Protein AF-A0A2M7QD24-F1 (afdb_monomer)

Solvent-accessible surface area (backbone atoms only — not comparable to full-atom values): 9801 Å² total; per-residue (Å²)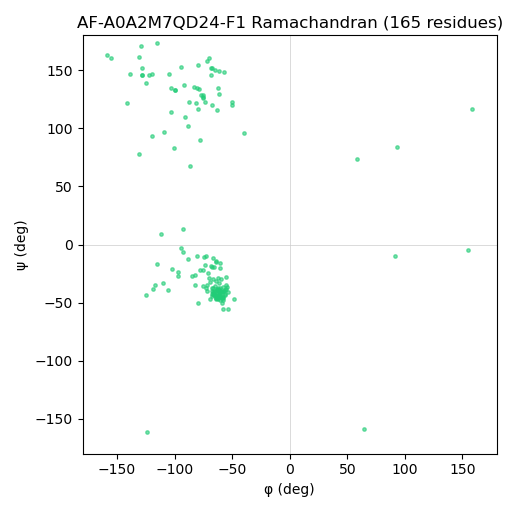: 128,70,77,67,32,66,84,25,41,52,73,73,52,60,68,48,47,70,78,48,44,86,40,33,91,64,33,16,32,27,60,72,36,33,51,21,30,64,72,50,60,27,61,48,90,65,85,50,73,45,70,90,84,65,45,80,40,99,65,49,17,26,53,49,70,69,58,40,49,35,53,42,51,60,37,45,63,78,53,63,46,50,66,52,57,53,52,48,54,60,48,50,77,78,39,53,70,70,55,50,52,52,50,29,41,72,76,38,73,85,59,59,64,66,54,44,54,50,45,49,59,58,65,86,85,47,52,86,68,93,76,61,59,35,94,93,57,76,81,78,52,71,66,56,53,48,54,50,37,40,49,53,50,50,53,52,52,50,60,66,73,53,67,78,83,83,130

Structure (mmCIF, N/CA/C/O backbone):
data_AF-A0A2M7QD24-F1
#
_entry.id   AF-A0A2M7QD24-F1
#
loop_
_atom_site.group_PDB
_atom_site.id
_atom_site.type_symbol
_atom_site.label_atom_id
_atom_site.label_alt_id
_atom_site.label_comp_id
_atom_site.label_asym_id
_atom_site.label_entity_id
_atom_site.label_seq_id
_atom_site.pdbx_PDB_ins_code
_atom_site.Cartn_x
_atom_site.Cartn_y
_atom_site.Cartn_z
_atom_site.occupancy
_atom_site.B_iso_or_equiv
_atom_site.auth_seq_id
_atom_site.auth_comp_id
_atom_site.auth_asym_id
_atom_site.auth_atom_id
_atom_site.pdbx_PDB_model_num
ATOM 1 N N . MET A 1 1 ? 13.025 -18.779 -9.210 1.00 52.19 1 MET A N 1
ATOM 2 C CA . MET A 1 1 ? 12.395 -17.461 -9.463 1.00 52.19 1 MET A CA 1
ATOM 3 C C . MET A 1 1 ? 10.889 -17.583 -9.248 1.00 52.19 1 MET A C 1
ATOM 5 O O . MET A 1 1 ? 10.355 -18.670 -9.446 1.00 52.19 1 MET A O 1
ATOM 9 N N . LYS A 1 2 ? 10.209 -16.539 -8.751 1.00 57.47 2 LYS A N 1
ATOM 10 C CA . LYS A 1 2 ? 8.747 -16.577 -8.542 1.00 57.47 2 LYS A CA 1
ATOM 11 C C . LYS A 1 2 ? 8.031 -16.352 -9.880 1.00 57.47 2 LYS A C 1
ATOM 13 O O . LYS A 1 2 ? 8.383 -15.432 -10.609 1.00 57.47 2 LYS A O 1
ATOM 18 N N . LYS A 1 3 ? 7.019 -17.173 -10.180 1.00 75.44 3 LYS A N 1
ATOM 19 C CA . LYS A 1 3 ? 6.282 -17.139 -11.454 1.00 75.44 3 LYS A CA 1
ATOM 20 C C . LYS A 1 3 ? 5.210 -16.043 -11.433 1.00 75.44 3 LYS A C 1
ATOM 22 O O . LYS A 1 3 ? 4.329 -16.073 -10.574 1.00 75.44 3 LYS A O 1
ATOM 27 N N . LEU A 1 4 ? 5.274 -15.103 -12.379 1.00 82.62 4 LEU A N 1
ATOM 28 C CA . LEU A 1 4 ? 4.290 -14.022 -12.506 1.00 82.62 4 LEU A CA 1
ATOM 29 C C . LEU A 1 4 ? 2.912 -14.539 -12.953 1.00 82.62 4 LEU A C 1
ATOM 31 O O . LEU A 1 4 ? 2.796 -15.461 -13.765 1.00 82.62 4 LEU A O 1
ATOM 35 N N . LYS A 1 5 ? 1.851 -13.898 -12.461 1.00 83.25 5 LYS A N 1
ATOM 36 C CA . LYS A 1 5 ? 0.446 -14.171 -12.787 1.00 83.25 5 LYS A CA 1
ATOM 37 C C . LYS A 1 5 ? 0.017 -13.388 -14.033 1.00 83.25 5 LYS A C 1
ATOM 39 O O . LYS A 1 5 ? -0.809 -12.489 -13.965 1.00 83.25 5 LYS A O 1
ATOM 44 N N . LEU A 1 6 ? 0.576 -13.733 -15.196 1.00 86.75 6 LEU A N 1
ATOM 45 C CA . LEU A 1 6 ? 0.356 -13.005 -16.463 1.00 86.75 6 LEU A CA 1
ATOM 46 C C . LEU A 1 6 ? -1.106 -12.963 -16.941 1.00 86.75 6 LEU A C 1
ATOM 48 O O . LEU A 1 6 ? -1.447 -12.149 -17.795 1.00 86.75 6 LEU A O 1
ATOM 52 N N . PHE A 1 7 ? -1.974 -13.821 -16.403 1.00 82.94 7 PHE A N 1
ATOM 53 C CA . PHE A 1 7 ? -3.402 -13.828 -16.720 1.00 82.94 7 PHE A CA 1
ATOM 54 C C . PHE A 1 7 ? -4.142 -12.570 -16.237 1.00 82.94 7 PHE A C 1
ATOM 56 O O . PHE A 1 7 ? -5.263 -12.344 -16.663 1.00 82.94 7 PHE A O 1
ATOM 63 N N . ILE A 1 8 ? -3.511 -11.736 -15.401 1.00 83.00 8 ILE A N 1
ATOM 64 C CA . ILE A 1 8 ? -4.046 -10.427 -14.997 1.00 83.00 8 ILE A CA 1
ATOM 65 C C . ILE A 1 8 ? -3.955 -9.357 -16.096 1.00 83.00 8 ILE A C 1
ATOM 67 O O . ILE A 1 8 ? -4.486 -8.260 -15.934 1.00 83.00 8 ILE A O 1
ATOM 71 N N . LEU A 1 9 ? -3.230 -9.637 -17.182 1.00 86.56 9 LEU A N 1
ATOM 72 C CA . LEU A 1 9 ? -3.021 -8.720 -18.297 1.00 86.56 9 LEU A CA 1
ATOM 73 C C . LEU A 1 9 ? -3.865 -9.138 -19.504 1.00 86.56 9 LEU A C 1
ATOM 75 O O . LEU A 1 9 ? -4.004 -10.324 -19.795 1.00 86.56 9 LEU A O 1
ATOM 79 N N . SER A 1 10 ? -4.333 -8.158 -20.280 1.00 85.62 10 SER A N 1
ATOM 80 C CA . SER A 1 10 ? -4.970 -8.421 -21.575 1.00 85.62 10 SER A CA 1
ATOM 81 C C . SER A 1 10 ? -3.960 -8.906 -22.621 1.00 85.62 10 SER A C 1
ATOM 83 O O . SER A 1 10 ? -2.761 -8.634 -22.520 1.00 85.62 10 SER A O 1
ATOM 85 N N . GLU A 1 11 ? -4.437 -9.552 -23.688 1.00 84.25 11 GLU A N 1
ATOM 86 C CA . GLU A 1 11 ? -3.584 -10.048 -24.783 1.00 84.25 11 GLU A CA 1
ATOM 87 C C . GLU A 1 11 ? -2.715 -8.954 -25.419 1.00 84.25 11 GLU A C 1
ATOM 89 O O . GLU A 1 11 ? -1.536 -9.166 -25.705 1.00 84.25 11 GLU A O 1
ATOM 94 N N . LYS A 1 12 ? -3.255 -7.738 -25.570 1.00 85.50 12 LYS A N 1
ATOM 95 C CA . LYS A 1 12 ? -2.491 -6.584 -26.067 1.00 85.50 12 LYS A CA 1
ATOM 96 C C . LYS A 1 12 ? -1.311 -6.246 -25.145 1.00 85.50 12 LYS A C 1
ATOM 98 O O . LYS A 1 12 ? -0.220 -5.960 -25.627 1.00 85.50 12 LYS A O 1
ATOM 103 N N . ARG A 1 13 ? -1.516 -6.297 -23.825 1.00 83.94 13 ARG A N 1
ATOM 104 C CA . ARG A 1 13 ? -0.492 -5.976 -22.814 1.00 83.94 13 ARG A CA 1
ATOM 105 C C . ARG A 1 13 ? 0.536 -7.093 -22.668 1.00 83.94 13 ARG A C 1
ATOM 107 O O . ARG A 1 13 ? 1.720 -6.802 -22.528 1.00 83.94 13 ARG A O 1
ATOM 114 N N . LYS A 1 14 ? 0.115 -8.355 -22.798 1.00 88.12 14 LYS A N 1
ATOM 115 C CA . LYS A 1 14 ? 1.033 -9.501 -22.889 1.00 88.12 14 LYS A CA 1
ATOM 116 C C . LYS A 1 14 ? 2.008 -9.355 -24.055 1.00 88.12 14 LYS A C 1
ATOM 118 O O . LYS A 1 14 ? 3.191 -9.621 -23.888 1.00 88.12 14 LYS A O 1
ATOM 123 N N . LYS A 1 15 ? 1.535 -8.863 -25.203 1.00 87.88 15 LYS A N 1
ATOM 124 C CA . LYS A 1 15 ? 2.387 -8.589 -26.373 1.00 87.88 15 LYS A CA 1
ATOM 125 C C . LYS A 1 15 ? 3.323 -7.390 -26.193 1.00 87.88 15 LYS A C 1
ATOM 127 O O . LYS A 1 15 ? 4.354 -7.350 -26.849 1.00 87.88 15 LYS A O 1
ATOM 132 N N . ALA A 1 16 ? 2.984 -6.439 -25.321 1.00 85.00 16 ALA A N 1
ATOM 133 C CA . ALA A 1 16 ? 3.822 -5.273 -25.028 1.00 85.00 16 ALA A CA 1
ATOM 134 C C . ALA A 1 16 ? 4.932 -5.566 -24.002 1.00 85.00 16 ALA A C 1
ATOM 136 O O . ALA A 1 16 ? 5.970 -4.915 -24.028 1.00 85.00 16 ALA A O 1
ATOM 137 N N . LEU A 1 17 ? 4.739 -6.556 -23.121 1.00 82.62 17 LEU A N 1
ATOM 138 C CA . LEU A 1 17 ? 5.702 -6.934 -22.076 1.00 82.62 17 LEU A CA 1
ATOM 139 C C . LEU A 1 17 ? 7.154 -7.106 -22.575 1.00 82.62 17 LEU A C 1
ATOM 141 O O . LEU A 1 17 ? 8.048 -6.541 -21.943 1.00 82.62 17 LEU A O 1
ATOM 145 N N . PRO A 1 18 ? 7.421 -7.812 -23.696 1.00 87.06 18 PRO A N 1
ATOM 146 C CA . PRO A 1 18 ? 8.780 -7.968 -24.217 1.00 87.06 18 PRO A CA 1
ATOM 147 C C . PRO A 1 18 ? 9.465 -6.644 -24.570 1.00 87.06 18 PRO A C 1
ATOM 149 O O . PRO A 1 18 ? 10.682 -6.537 -24.445 1.00 87.06 18 PRO A O 1
ATOM 152 N N . SER A 1 19 ? 8.705 -5.616 -24.963 1.00 83.81 19 SER A N 1
ATOM 153 C CA . SER A 1 19 ? 9.247 -4.296 -25.307 1.00 83.81 19 SER A CA 1
ATOM 154 C C . SER A 1 19 ? 9.868 -3.575 -24.107 1.00 83.81 19 SER A C 1
ATOM 156 O O . SER A 1 19 ? 10.688 -2.683 -24.301 1.00 83.81 19 SER A O 1
ATOM 158 N N . PHE A 1 20 ? 9.527 -3.979 -22.879 1.00 79.81 20 PHE A N 1
ATOM 159 C CA . PHE A 1 20 ? 10.086 -3.423 -21.642 1.00 79.81 20 PHE A CA 1
ATOM 160 C C . PHE A 1 20 ? 11.274 -4.226 -21.098 1.00 79.81 20 PHE A C 1
ATOM 162 O O . PHE A 1 20 ? 11.874 -3.832 -20.100 1.00 79.81 20 PHE A O 1
ATOM 169 N N . ALA A 1 21 ? 11.645 -5.343 -21.734 1.00 79.50 21 ALA A N 1
ATOM 170 C CA . ALA A 1 21 ? 12.716 -6.209 -21.242 1.00 79.50 21 ALA A CA 1
ATOM 171 C C . ALA A 1 21 ? 14.074 -5.487 -21.176 1.00 79.50 21 ALA A C 1
ATOM 173 O O . ALA A 1 21 ? 14.857 -5.738 -20.263 1.00 79.50 21 ALA A O 1
ATOM 174 N N . SER A 1 22 ? 14.334 -4.548 -22.093 1.00 77.69 22 SER A N 1
ATOM 175 C CA . SER A 1 22 ? 15.553 -3.722 -22.100 1.00 77.69 22 SER A CA 1
ATOM 176 C C . SER A 1 22 ? 15.621 -2.728 -20.937 1.00 77.69 22 SER A C 1
ATOM 178 O O . SER A 1 22 ? 16.696 -2.237 -20.607 1.00 77.69 22 SER A O 1
ATOM 180 N N . TRP A 1 23 ? 14.490 -2.435 -20.293 1.00 76.25 23 TRP A N 1
ATOM 181 C CA . TRP A 1 23 ? 14.401 -1.498 -19.175 1.00 76.25 23 TRP A CA 1
ATOM 182 C C . TRP A 1 23 ? 14.547 -2.178 -17.822 1.00 76.25 23 TRP A C 1
ATOM 184 O O . TRP A 1 23 ? 14.640 -1.481 -16.814 1.00 76.25 23 TRP A O 1
ATOM 194 N N . LYS A 1 24 ? 14.597 -3.516 -17.779 1.00 70.62 24 LYS A N 1
ATOM 195 C CA . LYS A 1 24 ? 14.606 -4.280 -16.527 1.00 70.62 24 LYS A CA 1
ATOM 196 C C . LYS A 1 24 ? 15.733 -3.846 -15.586 1.00 70.62 24 LYS A C 1
ATOM 198 O O . LYS A 1 24 ? 15.523 -3.775 -14.385 1.00 70.62 24 LYS A O 1
ATOM 203 N N . ASP A 1 25 ? 16.904 -3.501 -16.116 1.00 66.25 25 ASP A N 1
ATOM 204 C CA . ASP A 1 25 ? 18.080 -3.178 -15.297 1.00 66.25 25 ASP A CA 1
ATOM 205 C C . ASP A 1 25 ? 18.051 -1.740 -14.741 1.00 66.25 25 ASP A C 1
ATOM 207 O O . ASP A 1 25 ? 18.842 -1.395 -13.867 1.00 66.25 25 ASP A O 1
ATOM 211 N N . VAL A 1 26 ? 17.108 -0.911 -15.205 1.00 65.75 26 VAL A N 1
ATOM 212 C CA . VAL A 1 26 ? 16.976 0.509 -14.831 1.00 65.75 26 VAL A CA 1
ATOM 213 C C . VAL A 1 26 ? 15.653 0.785 -14.110 1.00 65.75 26 VAL A C 1
ATOM 215 O O . VAL A 1 26 ? 15.599 1.600 -13.186 1.00 65.75 26 VAL A O 1
ATOM 218 N N . PHE A 1 27 ? 14.591 0.082 -14.495 1.00 73.19 27 PHE A N 1
ATOM 219 C CA . PHE A 1 27 ? 13.228 0.302 -14.036 1.00 73.19 27 PHE A CA 1
ATOM 220 C C . PHE A 1 27 ? 12.583 -0.982 -13.516 1.00 73.19 27 PHE A C 1
ATOM 222 O O . PHE A 1 27 ? 12.869 -2.094 -13.957 1.00 73.19 27 PHE A O 1
ATOM 229 N N . TYR A 1 28 ? 11.653 -0.804 -12.588 1.00 75.50 28 TYR A N 1
ATOM 230 C CA . TYR A 1 28 ? 10.783 -1.834 -12.068 1.00 75.50 28 TYR A CA 1
ATOM 231 C C . TYR A 1 28 ? 9.331 -1.413 -12.132 1.00 75.50 28 TYR A C 1
ATOM 233 O O . TYR A 1 28 ? 8.994 -0.248 -11.935 1.00 75.50 28 TYR A O 1
ATOM 241 N N . LEU A 1 29 ? 8.462 -2.382 -12.377 1.00 79.69 29 LEU A N 1
ATOM 242 C CA . LEU A 1 29 ? 7.034 -2.168 -12.348 1.00 79.69 29 LEU A CA 1
ATOM 243 C C . LEU A 1 29 ? 6.557 -2.100 -10.896 1.00 79.69 29 LEU A C 1
ATOM 245 O O . LEU A 1 29 ? 6.856 -2.982 -10.086 1.00 79.69 29 LEU A O 1
ATOM 249 N N . ALA A 1 30 ? 5.820 -1.054 -10.559 1.00 77.81 30 ALA A N 1
ATOM 250 C CA . ALA A 1 30 ? 5.273 -0.843 -9.230 1.00 77.81 30 ALA A CA 1
ATOM 251 C C . ALA A 1 30 ? 3.752 -0.668 -9.291 1.00 77.81 30 ALA A C 1
ATOM 253 O O . ALA A 1 30 ? 3.086 -1.079 -10.246 1.00 77.81 30 ALA A O 1
ATOM 254 N N . GLY A 1 31 ? 3.200 -0.102 -8.219 1.00 80.19 31 GLY A N 1
ATOM 255 C CA . GLY A 1 31 ? 1.781 0.189 -8.122 1.00 80.19 31 GLY A CA 1
ATOM 256 C C . GLY A 1 31 ? 0.912 -1.067 -8.137 1.00 80.19 31 GLY A C 1
ATOM 257 O O . GLY A 1 31 ? 1.350 -2.182 -7.832 1.00 80.19 31 GLY A O 1
ATOM 258 N N . GLY A 1 32 ? -0.357 -0.867 -8.489 1.00 77.19 32 GLY A N 1
ATOM 259 C CA . GLY A 1 32 ? -1.358 -1.929 -8.463 1.00 77.19 32 GLY A CA 1
ATOM 260 C C . GLY A 1 32 ? -1.069 -3.063 -9.454 1.00 77.19 32 GLY A C 1
ATOM 261 O O . GLY A 1 32 ? -1.355 -4.222 -9.163 1.00 77.19 32 GLY A O 1
ATOM 262 N N . THR A 1 33 ? -0.438 -2.759 -10.593 1.00 84.81 33 THR A N 1
ATOM 263 C CA . THR A 1 33 ? -0.060 -3.769 -11.595 1.00 84.81 33 THR A CA 1
ATOM 264 C C . THR A 1 33 ? 1.101 -4.638 -11.126 1.00 84.81 33 THR A C 1
ATOM 266 O O . THR A 1 33 ? 1.051 -5.855 -11.310 1.00 84.81 33 THR A O 1
ATOM 269 N N . GLY A 1 34 ? 2.110 -4.056 -10.467 1.00 83.19 34 GLY A N 1
ATOM 270 C CA . GLY A 1 34 ? 3.198 -4.823 -9.855 1.00 83.19 34 GLY A CA 1
ATOM 271 C C . GLY A 1 34 ? 2.680 -5.834 -8.826 1.00 83.19 34 GLY A C 1
ATOM 272 O O . GLY A 1 34 ? 3.032 -7.013 -8.888 1.00 83.19 34 GLY A O 1
ATOM 273 N N . LEU A 1 35 ? 1.772 -5.405 -7.939 1.00 80.06 35 LEU A N 1
ATOM 274 C CA . LEU A 1 35 ? 1.136 -6.289 -6.956 1.00 80.06 35 LEU A CA 1
ATOM 275 C C . LEU A 1 35 ? 0.272 -7.369 -7.630 1.00 80.06 35 LEU A C 1
ATOM 277 O O . LEU A 1 35 ? 0.397 -8.553 -7.311 1.00 80.06 35 LEU A O 1
ATOM 281 N N . ALA A 1 36 ? -0.571 -6.991 -8.596 1.00 82.06 36 ALA A N 1
ATOM 282 C CA . ALA A 1 36 ? -1.442 -7.923 -9.312 1.00 82.06 36 ALA A CA 1
ATOM 283 C C . ALA A 1 36 ? -0.655 -9.010 -10.064 1.00 82.06 36 ALA A C 1
ATOM 285 O O . ALA A 1 36 ? -1.054 -10.173 -10.027 1.00 82.06 36 ALA A O 1
ATOM 286 N N . LEU A 1 37 ? 0.496 -8.680 -10.657 1.00 83.81 37 LEU A N 1
ATOM 287 C CA . LEU A 1 37 ? 1.384 -9.664 -11.287 1.00 83.81 37 LEU A CA 1
ATOM 288 C C . LEU A 1 37 ? 2.018 -10.643 -10.294 1.00 83.81 37 LEU A C 1
ATOM 290 O O . LEU A 1 37 ? 2.310 -11.777 -10.677 1.00 83.81 37 LEU A O 1
ATOM 294 N N . GLN A 1 38 ? 2.245 -10.236 -9.043 1.00 79.00 38 GLN A N 1
ATOM 295 C CA . GLN A 1 38 ? 2.843 -11.108 -8.030 1.00 79.00 38 GLN A CA 1
ATOM 296 C C . GLN A 1 38 ? 1.829 -12.081 -7.425 1.00 79.00 38 GLN A C 1
ATOM 298 O O . GLN A 1 38 ? 2.100 -13.281 -7.362 1.00 79.00 38 GLN A O 1
ATOM 303 N N . ILE A 1 39 ? 0.673 -11.582 -6.977 1.00 77.81 39 ILE A N 1
ATOM 304 C CA . ILE A 1 39 ? -0.287 -12.398 -6.213 1.00 77.81 39 ILE A CA 1
ATOM 305 C C . ILE A 1 39 ? -1.471 -12.876 -7.047 1.00 77.81 39 ILE A C 1
ATOM 307 O O . ILE A 1 39 ? -2.079 -13.880 -6.698 1.00 77.81 39 ILE A O 1
ATOM 311 N N . GLY A 1 40 ? -1.766 -12.208 -8.166 1.00 80.12 40 GLY A N 1
ATOM 312 C CA . GLY A 1 40 ? -2.936 -12.508 -8.977 1.00 80.12 40 GLY A CA 1
ATOM 313 C C . GLY A 1 40 ? -4.207 -12.366 -8.151 1.00 80.12 40 GLY A C 1
ATOM 314 O O . GLY A 1 40 ? -4.806 -13.364 -7.800 1.00 80.12 40 GLY A O 1
ATOM 315 N N . HIS A 1 41 ? -4.622 -11.141 -7.847 1.00 76.50 41 HIS A N 1
ATOM 316 C CA . HIS A 1 41 ? -5.886 -10.877 -7.143 1.00 76.50 41 HIS A CA 1
ATOM 317 C C . HIS A 1 41 ? -6.893 -10.096 -8.009 1.00 76.50 41 HIS A C 1
ATOM 319 O O . HIS A 1 41 ? -8.093 -10.099 -7.744 1.00 76.50 41 HIS A O 1
ATOM 325 N N . ARG A 1 42 ? -6.431 -9.467 -9.102 1.00 76.31 42 ARG A N 1
ATOM 326 C CA . ARG A 1 42 ? -7.266 -8.711 -10.050 1.00 76.31 42 ARG A CA 1
ATOM 327 C C . ARG A 1 42 ? -6.605 -8.556 -11.412 1.00 76.31 42 ARG A C 1
ATOM 329 O O . ARG A 1 42 ? -5.389 -8.717 -11.506 1.00 76.31 42 ARG A O 1
ATOM 336 N N . GLU A 1 43 ? -7.380 -8.201 -12.433 1.00 75.25 43 GLU A N 1
ATOM 337 C CA . GLU A 1 43 ? -6.821 -7.672 -13.682 1.00 75.25 43 GLU A CA 1
ATOM 338 C C . GLU A 1 43 ? -6.202 -6.287 -13.458 1.00 75.25 43 GLU A C 1
ATOM 340 O O . GLU A 1 43 ? -6.623 -5.532 -12.574 1.00 75.25 43 GLU A O 1
ATOM 345 N N . SER A 1 44 ? -5.193 -5.936 -14.257 1.00 78.25 44 SER A N 1
ATOM 346 C CA . SER A 1 44 ? -4.604 -4.599 -14.225 1.00 78.25 44 SER A CA 1
ATOM 347 C C . SER A 1 44 ? -4.289 -4.064 -15.617 1.00 78.25 44 SER A C 1
ATOM 349 O O . SER A 1 44 ? -3.983 -4.803 -16.559 1.00 78.25 44 SER A O 1
ATOM 351 N N . VAL A 1 45 ? -4.420 -2.746 -15.745 1.00 75.00 45 VAL A N 1
ATOM 352 C CA . VAL A 1 45 ? -4.445 -2.045 -17.031 1.00 75.00 45 VAL A CA 1
ATOM 353 C C . VAL A 1 45 ? -3.190 -1.209 -17.261 1.00 75.00 45 VAL A C 1
ATOM 355 O O . VAL A 1 45 ? -2.729 -1.132 -18.402 1.00 75.00 45 VAL A O 1
ATOM 358 N N . ASP A 1 46 ? -2.627 -0.657 -16.190 1.00 76.31 46 ASP A N 1
ATOM 359 C CA . ASP A 1 46 ? -1.558 0.339 -16.244 1.00 76.31 46 ASP A CA 1
ATOM 360 C C . ASP A 1 46 ? -0.176 -0.305 -16.126 1.00 76.31 46 ASP A C 1
ATOM 362 O O . ASP A 1 46 ? -0.034 -1.361 -15.510 1.00 76.31 46 ASP A O 1
ATOM 366 N N . P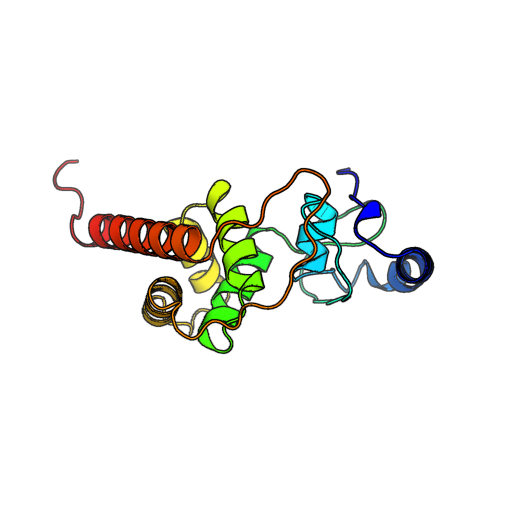HE A 1 47 ? 0.860 0.322 -16.680 1.00 77.12 47 PHE A N 1
ATOM 367 C CA . PHE A 1 47 ? 2.242 -0.072 -16.417 1.00 77.12 47 PHE A CA 1
ATOM 368 C C . PHE A 1 47 ? 3.009 1.093 -15.785 1.00 77.12 47 PHE A C 1
ATOM 370 O O . PHE A 1 47 ? 3.552 1.935 -16.496 1.00 77.12 47 PHE A O 1
ATOM 377 N N . ASP A 1 48 ? 3.060 1.130 -14.452 1.00 75.69 48 ASP A N 1
ATOM 378 C CA . ASP A 1 48 ? 3.789 2.167 -13.721 1.00 75.69 48 ASP A CA 1
ATOM 379 C C . ASP A 1 48 ? 5.230 1.727 -13.442 1.00 75.69 48 ASP A C 1
ATOM 381 O O . ASP A 1 48 ? 5.470 0.834 -12.623 1.00 75.69 48 ASP A O 1
ATOM 385 N N . PHE A 1 49 ? 6.198 2.350 -14.112 1.00 70.25 49 PHE A N 1
ATOM 386 C CA . PHE A 1 49 ? 7.621 2.045 -13.960 1.00 70.25 49 PHE A CA 1
ATOM 387 C C . PHE A 1 49 ? 8.322 3.057 -13.044 1.00 70.25 49 PHE A C 1
ATOM 389 O O . PHE A 1 49 ? 8.187 4.265 -13.212 1.00 70.25 49 PHE A O 1
ATOM 396 N N . PHE A 1 50 ? 9.115 2.560 -12.097 1.00 70.44 50 PHE A N 1
ATOM 397 C CA . PHE A 1 50 ? 9.908 3.341 -11.143 1.00 70.44 50 PHE A CA 1
ATOM 398 C C . PHE A 1 50 ? 11.350 2.830 -11.123 1.00 70.44 50 PHE A C 1
ATOM 400 O O . PHE A 1 50 ? 11.614 1.709 -11.536 1.00 70.44 50 PHE A O 1
ATOM 407 N N . SER A 1 51 ? 12.308 3.614 -10.633 1.00 62.47 51 SER A N 1
ATOM 408 C CA . SER A 1 51 ? 13.709 3.189 -10.500 1.00 62.47 51 SER A CA 1
ATOM 409 C C . SER A 1 51 ? 14.171 3.293 -9.045 1.00 62.47 51 SER A C 1
ATOM 411 O O . SER A 1 51 ? 13.699 4.172 -8.326 1.00 62.47 51 SER A O 1
ATOM 413 N N . ARG A 1 52 ? 15.051 2.365 -8.613 1.00 55.41 52 ARG A N 1
ATOM 414 C CA . ARG A 1 52 ? 16.095 2.503 -7.560 1.00 55.41 52 ARG A CA 1
ATOM 415 C C . ARG A 1 52 ? 16.575 1.237 -6.835 1.00 55.41 52 ARG A C 1
ATOM 417 O O . ARG A 1 52 ? 17.519 1.400 -6.080 1.00 55.41 52 ARG A O 1
ATOM 424 N N . GLN A 1 53 ? 16.019 0.042 -7.069 1.00 62.03 53 GLN A N 1
ATOM 425 C CA . GLN A 1 53 ? 16.601 -1.305 -6.807 1.00 62.03 53 GLN A CA 1
ATOM 426 C C . GLN A 1 53 ? 15.443 -2.326 -6.702 1.00 62.03 53 GLN A C 1
ATOM 428 O O . GLN A 1 53 ? 14.603 -2.172 -5.816 1.00 62.03 53 GLN A O 1
ATOM 433 N N . PRO A 1 54 ? 15.339 -3.323 -7.599 1.00 59.19 54 PRO A N 1
ATOM 434 C CA . PRO A 1 54 ? 14.130 -4.146 -7.707 1.00 59.19 54 PRO A CA 1
ATOM 435 C C . PRO A 1 54 ? 14.255 -5.637 -7.357 1.00 59.19 54 PRO A C 1
ATOM 437 O O . PRO A 1 54 ? 15.346 -6.167 -7.175 1.00 59.19 54 PRO A O 1
ATOM 440 N N . PHE A 1 55 ? 13.111 -6.336 -7.334 1.00 58.12 55 PHE A N 1
ATOM 441 C CA . PHE A 1 55 ? 13.023 -7.798 -7.286 1.00 58.12 55 PHE A CA 1
ATOM 442 C C . PHE A 1 55 ? 13.056 -8.401 -8.699 1.00 58.12 55 PHE A C 1
ATOM 444 O O . PHE A 1 55 ? 12.193 -8.084 -9.521 1.00 58.12 55 PHE A O 1
ATOM 451 N N . ALA A 1 56 ? 14.013 -9.295 -8.968 1.00 58.56 56 ALA A N 1
ATOM 452 C CA . ALA A 1 56 ? 14.175 -9.935 -10.272 1.00 58.56 56 ALA A CA 1
ATOM 453 C C . ALA A 1 56 ? 13.130 -11.028 -10.550 1.00 58.56 56 ALA A C 1
ATOM 455 O O . ALA A 1 56 ? 12.951 -11.958 -9.758 1.00 58.56 56 ALA A O 1
ATOM 456 N N . THR A 1 57 ? 12.462 -10.942 -11.703 1.00 62.38 57 THR A N 1
ATOM 457 C CA . THR A 1 57 ? 11.557 -11.984 -12.224 1.00 62.38 57 THR A CA 1
ATOM 458 C C . THR A 1 57 ? 11.914 -12.331 -13.670 1.00 62.38 57 THR A C 1
ATOM 460 O O . THR A 1 57 ? 12.714 -11.634 -14.288 1.00 62.38 57 THR A O 1
ATOM 463 N N . ASP A 1 58 ? 11.315 -13.392 -14.216 1.00 58.69 58 ASP A N 1
ATOM 464 C CA . ASP A 1 58 ? 11.621 -13.900 -15.565 1.00 58.69 58 ASP A CA 1
ATOM 465 C C . ASP A 1 58 ? 11.282 -12.906 -16.699 1.00 58.69 58 ASP A C 1
ATOM 467 O O . ASP A 1 58 ? 11.720 -13.097 -17.829 1.00 58.69 58 ASP A O 1
ATOM 471 N N . TYR A 1 59 ? 10.499 -11.854 -16.417 1.00 59.88 59 TYR A N 1
ATOM 472 C CA . TYR A 1 59 ? 9.994 -10.919 -17.434 1.00 59.88 59 TYR A CA 1
ATOM 473 C C . TYR A 1 59 ? 10.344 -9.460 -17.148 1.00 59.88 59 TYR A C 1
ATOM 475 O O . TYR A 1 59 ? 10.717 -8.724 -18.057 1.00 59.88 59 TYR A O 1
ATOM 483 N N . LEU A 1 60 ? 10.196 -9.023 -15.896 1.00 61.44 60 LEU A N 1
ATOM 484 C CA . LEU A 1 60 ? 10.501 -7.656 -15.486 1.00 61.44 60 LEU A CA 1
ATOM 485 C C . LEU A 1 60 ? 10.832 -7.583 -14.002 1.00 61.44 60 LEU A C 1
ATOM 487 O O . LEU A 1 60 ? 10.469 -8.444 -13.202 1.00 61.44 60 LEU A O 1
ATOM 491 N N . ASN A 1 61 ? 11.487 -6.506 -13.629 1.00 65.12 61 ASN A N 1
ATOM 492 C CA . ASN A 1 61 ? 11.803 -6.208 -12.251 1.00 65.12 61 ASN A CA 1
ATOM 493 C C . ASN A 1 61 ? 10.570 -5.598 -11.557 1.00 65.12 61 ASN A C 1
ATOM 495 O O . ASN A 1 61 ? 9.901 -4.759 -12.150 1.00 65.12 61 ASN A O 1
ATOM 499 N N . VAL A 1 62 ? 10.220 -6.029 -10.340 1.00 67.00 62 VAL A N 1
ATOM 500 C CA . VAL A 1 62 ? 9.028 -5.537 -9.604 1.00 67.00 62 VAL A CA 1
ATOM 501 C C . VAL A 1 62 ? 9.445 -4.887 -8.287 1.00 67.00 62 VAL A C 1
ATOM 503 O O . VAL A 1 62 ? 10.407 -5.323 -7.652 1.00 67.00 62 VAL A O 1
ATOM 506 N N . ALA A 1 63 ? 8.710 -3.861 -7.861 1.00 76.56 63 ALA A N 1
ATOM 507 C CA . ALA A 1 63 ? 8.873 -3.258 -6.541 1.00 76.56 63 ALA A CA 1
ATOM 508 C C . ALA A 1 63 ? 8.687 -4.285 -5.408 1.00 76.56 63 ALA A C 1
ATOM 510 O O . ALA A 1 63 ? 7.884 -5.220 -5.515 1.00 76.56 63 ALA A O 1
ATOM 511 N N . SER A 1 64 ? 9.394 -4.085 -4.294 1.00 80.69 64 SER A N 1
ATOM 512 C CA . SER A 1 64 ? 9.146 -4.862 -3.078 1.00 80.69 64 SER A CA 1
ATOM 513 C C . SER A 1 64 ? 7.769 -4.517 -2.489 1.00 80.69 64 SER A C 1
ATOM 515 O O . SER A 1 64 ? 7.282 -3.398 -2.656 1.00 80.69 64 SER A O 1
ATOM 517 N N . ILE A 1 65 ? 7.130 -5.452 -1.773 1.00 82.94 65 ILE A N 1
ATOM 518 C CA . ILE A 1 65 ? 5.851 -5.167 -1.096 1.00 82.94 65 ILE A CA 1
ATOM 519 C C . ILE A 1 65 ? 5.977 -3.969 -0.132 1.00 82.94 65 ILE A C 1
ATOM 521 O O . ILE A 1 65 ? 5.108 -3.101 -0.192 1.00 82.94 65 ILE A O 1
ATOM 525 N N . PRO A 1 66 ? 7.048 -3.836 0.683 1.00 85.75 66 PRO A N 1
ATOM 526 C CA . PRO A 1 66 ? 7.275 -2.631 1.484 1.00 85.75 66 PRO A CA 1
ATOM 527 C C . PRO A 1 66 ? 7.317 -1.340 0.659 1.00 85.75 66 PRO A C 1
ATOM 529 O O . PRO A 1 66 ? 6.716 -0.341 1.047 1.00 85.75 66 PRO A O 1
ATOM 532 N N . ASP A 1 67 ? 7.976 -1.352 -0.502 1.00 83.38 67 ASP A N 1
ATOM 533 C CA . ASP A 1 67 ? 8.047 -0.173 -1.366 1.00 83.38 67 ASP A CA 1
ATOM 534 C C . ASP A 1 67 ? 6.687 0.220 -1.932 1.00 83.38 67 ASP A C 1
ATOM 536 O O . ASP A 1 67 ? 6.372 1.413 -1.948 1.00 83.38 67 ASP A O 1
ATOM 540 N N . ILE A 1 68 ? 5.896 -0.767 -2.369 1.00 87.62 68 ILE A N 1
ATOM 541 C CA . ILE A 1 68 ? 4.523 -0.563 -2.847 1.00 87.62 68 ILE A CA 1
ATOM 542 C C . ILE A 1 68 ? 3.652 -0.037 -1.705 1.00 87.62 68 ILE A C 1
ATOM 544 O O . ILE A 1 68 ? 2.897 0.910 -1.910 1.00 87.62 68 ILE A O 1
ATOM 548 N N . ALA A 1 69 ? 3.788 -0.593 -0.499 1.00 89.12 69 ALA A N 1
ATOM 549 C CA . ALA A 1 69 ? 3.048 -0.144 0.673 1.00 89.12 69 ALA A CA 1
ATOM 550 C C . ALA A 1 69 ? 3.313 1.336 0.966 1.00 89.12 69 ALA A C 1
ATOM 552 O O . ALA A 1 69 ? 2.368 2.110 1.095 1.00 89.12 69 ALA A O 1
ATOM 553 N N . CYS A 1 70 ? 4.579 1.763 0.969 1.00 89.94 70 CYS A N 1
ATOM 554 C CA . CYS A 1 70 ? 4.932 3.170 1.152 1.00 89.94 70 CYS A CA 1
ATOM 555 C C . CYS A 1 70 ? 4.297 4.077 0.086 1.00 89.94 70 CYS A C 1
ATOM 557 O O . CYS A 1 70 ? 3.833 5.164 0.417 1.00 89.94 70 CYS A O 1
ATOM 559 N N . MET A 1 71 ? 4.247 3.637 -1.176 1.00 89.25 71 MET A N 1
ATOM 560 C CA . MET A 1 71 ? 3.598 4.394 -2.256 1.00 89.25 71 MET A CA 1
ATOM 561 C C . MET A 1 71 ? 2.080 4.489 -2.072 1.00 89.25 71 MET A C 1
ATOM 563 O O . MET A 1 71 ? 1.475 5.517 -2.372 1.00 89.25 71 MET A O 1
ATOM 567 N N . LYS A 1 72 ? 1.442 3.424 -1.578 1.00 89.62 72 LYS A N 1
ATOM 568 C CA . LYS A 1 72 ? 0.010 3.448 -1.262 1.00 89.62 72 LYS A CA 1
ATOM 569 C C . LYS A 1 72 ? -0.285 4.380 -0.095 1.00 89.62 72 LYS A C 1
ATOM 571 O O . LYS A 1 72 ? -1.187 5.202 -0.213 1.00 89.62 72 LYS A O 1
ATOM 576 N N . LEU A 1 73 ? 0.520 4.323 0.967 1.00 91.06 73 LEU A N 1
ATOM 577 C CA . LEU A 1 73 ? 0.401 5.231 2.109 1.00 91.06 73 LEU A CA 1
ATOM 578 C C . LEU A 1 73 ? 0.575 6.699 1.702 1.00 91.06 73 LEU A C 1
ATOM 580 O O . LEU A 1 73 ? -0.192 7.537 2.159 1.00 91.06 73 LEU A O 1
ATOM 584 N N . SER A 1 74 ? 1.518 7.023 0.810 1.00 88.06 74 SER A N 1
ATOM 585 C CA . SER A 1 74 ? 1.658 8.402 0.321 1.00 88.06 74 SER A CA 1
ATOM 586 C C . SER A 1 74 ? 0.496 8.836 -0.578 1.00 88.06 74 SER A C 1
ATOM 588 O O . SER A 1 74 ? 0.118 10.006 -0.562 1.00 88.06 74 SER A O 1
ATOM 590 N N . THR A 1 75 ? -0.094 7.908 -1.339 1.00 86.38 75 THR A N 1
ATOM 591 C CA . THR A 1 75 ? -1.225 8.198 -2.235 1.00 86.38 75 THR A CA 1
ATOM 592 C C . THR A 1 75 ? -2.491 8.523 -1.448 1.00 86.38 75 THR A C 1
ATOM 594 O O . THR A 1 75 ? -3.093 9.560 -1.711 1.00 86.38 75 THR A O 1
ATOM 597 N N . ILE A 1 76 ? -2.850 7.727 -0.430 1.00 87.06 76 ILE A N 1
ATOM 598 C CA . ILE A 1 76 ? -4.067 7.953 0.382 1.00 87.06 76 ILE A CA 1
ATOM 599 C C . ILE A 1 76 ? -4.037 9.261 1.191 1.00 87.06 76 ILE A C 1
ATOM 601 O O . ILE A 1 76 ? -5.065 9.713 1.688 1.00 87.06 76 ILE A O 1
ATOM 605 N N . MET A 1 77 ? -2.867 9.886 1.341 1.00 84.12 77 MET A N 1
ATOM 606 C CA . MET A 1 77 ? -2.750 11.213 1.953 1.00 84.12 77 MET A CA 1
ATOM 607 C C . MET A 1 77 ? -3.208 12.339 1.019 1.00 84.12 77 MET A C 1
ATOM 609 O O . MET A 1 77 ? -3.501 13.433 1.489 1.00 84.12 77 MET A O 1
ATOM 613 N N . GLN A 1 78 ? -3.217 12.102 -0.296 1.00 76.50 78 GLN A N 1
ATOM 614 C CA . GLN A 1 78 ? -3.468 13.128 -1.315 1.00 76.50 78 GLN A CA 1
ATOM 615 C C . GLN A 1 78 ? -4.703 12.826 -2.166 1.00 76.50 78 GLN A C 1
ATOM 617 O O . GLN A 1 78 ? -5.439 13.736 -2.539 1.00 76.50 78 GLN A O 1
ATOM 622 N N . ARG A 1 79 ? -4.915 11.552 -2.504 1.00 71.00 79 ARG A N 1
ATOM 623 C CA . ARG A 1 79 ? -5.988 11.071 -3.372 1.00 71.00 79 ARG A CA 1
ATOM 624 C C . ARG A 1 79 ? -6.527 9.753 -2.823 1.00 71.00 79 ARG A C 1
ATOM 626 O O . ARG A 1 79 ? -5.792 8.775 -2.719 1.00 71.00 79 ARG A O 1
ATOM 633 N N . CYS A 1 80 ? -7.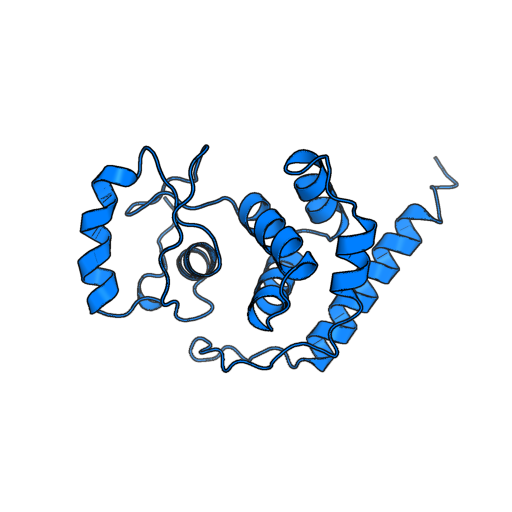822 9.717 -2.531 1.00 72.38 80 CYS A N 1
ATOM 634 C CA . CYS A 1 80 ? -8.479 8.538 -1.980 1.00 72.38 80 CYS A CA 1
ATOM 635 C C . CYS A 1 80 ? -9.282 7.820 -3.068 1.00 72.38 80 CYS A C 1
ATOM 637 O O . CYS A 1 80 ? -10.271 8.349 -3.568 1.00 72.38 80 CYS A O 1
ATOM 639 N N . ALA A 1 81 ? -8.868 6.606 -3.427 1.00 82.06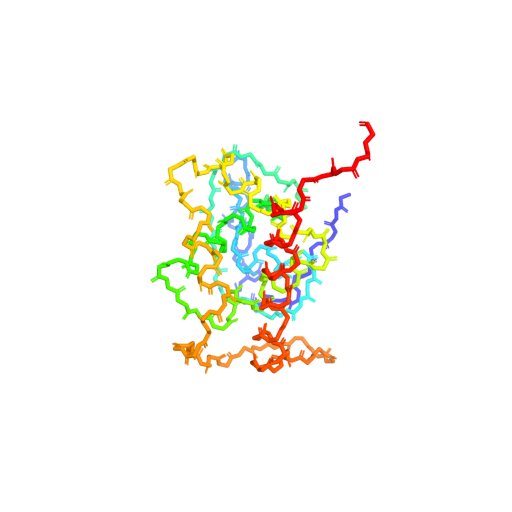 81 ALA A N 1
ATOM 640 C CA . ALA A 1 81 ? -9.644 5.707 -4.275 1.00 82.06 81 ALA A CA 1
ATOM 641 C C . ALA A 1 81 ? -9.769 4.343 -3.599 1.00 82.06 81 ALA A C 1
ATOM 643 O O . ALA A 1 81 ? -8.833 3.876 -2.945 1.00 82.06 81 ALA A O 1
ATOM 644 N N . LEU A 1 82 ? -10.905 3.667 -3.791 1.00 82.62 82 LEU A N 1
ATOM 645 C CA . LEU A 1 82 ? -11.192 2.400 -3.112 1.00 82.62 82 LEU A CA 1
ATOM 646 C C . LEU A 1 82 ? -10.103 1.340 -3.338 1.00 82.62 82 LEU A C 1
ATOM 648 O O . LEU A 1 82 ? -9.761 0.585 -2.429 1.00 82.62 82 LEU A O 1
ATOM 652 N N . LYS A 1 83 ? -9.504 1.326 -4.532 1.00 81.94 83 LYS A N 1
ATOM 653 C CA . LYS A 1 83 ? -8.420 0.406 -4.900 1.00 81.94 83 LYS A CA 1
ATOM 654 C C . LYS A 1 83 ? -7.197 0.502 -3.991 1.00 81.94 83 LYS A C 1
ATOM 656 O O . LYS A 1 83 ? -6.586 -0.518 -3.701 1.00 81.94 83 LYS A O 1
ATOM 661 N N . ASP A 1 84 ? -6.850 1.700 -3.527 1.00 85.69 84 ASP A N 1
ATOM 662 C CA . ASP A 1 84 ? -5.658 1.903 -2.704 1.00 85.69 84 ASP A CA 1
ATOM 663 C C . ASP A 1 84 ? -5.855 1.329 -1.298 1.00 85.69 84 ASP A C 1
ATOM 665 O O . ASP A 1 84 ? -4.937 0.730 -0.740 1.00 85.69 84 ASP A O 1
ATOM 669 N N . TYR A 1 85 ? -7.080 1.408 -0.776 1.00 88.62 85 TYR A N 1
ATOM 670 C CA . TYR A 1 85 ? -7.466 0.793 0.493 1.00 88.62 85 TYR A CA 1
ATOM 671 C C . TYR A 1 85 ? -7.590 -0.728 0.388 1.00 88.62 85 TYR A C 1
ATOM 673 O O . TYR A 1 85 ? -7.184 -1.435 1.304 1.00 88.62 85 TYR A O 1
ATOM 681 N N . VAL A 1 86 ? -8.089 -1.256 -0.733 1.00 87.81 86 VAL A N 1
ATOM 682 C CA . VAL A 1 86 ? -8.088 -2.708 -0.982 1.00 87.81 86 VAL A CA 1
ATOM 683 C C . VAL A 1 86 ? -6.653 -3.243 -1.045 1.00 87.81 86 VAL A C 1
ATOM 685 O O . VAL A 1 86 ? -6.345 -4.241 -0.397 1.00 87.81 86 VAL A O 1
ATOM 688 N N . ASP A 1 87 ? -5.758 -2.562 -1.767 1.00 87.38 87 ASP A N 1
ATOM 689 C CA . ASP A 1 87 ? -4.350 -2.962 -1.864 1.00 87.38 87 ASP A CA 1
ATOM 690 C C . ASP A 1 87 ? -3.666 -2.915 -0.481 1.00 87.38 87 ASP A C 1
ATOM 692 O O . ASP A 1 87 ? -2.966 -3.857 -0.105 1.00 87.38 87 ASP A O 1
ATOM 696 N N . LEU A 1 88 ? -3.896 -1.858 0.311 1.00 90.69 88 LEU A N 1
ATOM 697 C CA . LEU A 1 88 ? -3.378 -1.759 1.683 1.00 90.69 88 LEU A CA 1
ATOM 698 C C . LEU A 1 88 ? -3.937 -2.849 2.598 1.00 90.69 88 LEU A C 1
ATOM 700 O O . LEU A 1 88 ? -3.183 -3.408 3.388 1.00 90.69 88 LEU A O 1
ATOM 704 N N . TYR A 1 89 ? -5.218 -3.191 2.467 1.00 91.19 89 TYR A N 1
ATOM 705 C CA . TYR A 1 89 ? -5.838 -4.277 3.222 1.00 91.19 89 TYR A CA 1
ATOM 706 C C . TYR A 1 89 ? -5.147 -5.620 2.952 1.00 91.19 89 TYR A C 1
ATOM 708 O O . TYR A 1 89 ? -4.818 -6.344 3.890 1.00 91.19 89 TYR A O 1
ATOM 716 N N . GLU A 1 90 ? -4.850 -5.938 1.689 1.00 87.88 90 GLU A N 1
ATOM 717 C CA . GLU A 1 90 ? -4.114 -7.160 1.335 1.00 87.88 90 GLU A CA 1
ATOM 718 C C . GLU A 1 90 ? -2.662 -7.131 1.833 1.00 87.88 90 GLU A C 1
ATOM 720 O O . GLU A 1 90 ? -2.165 -8.127 2.363 1.00 87.88 90 GLU A O 1
ATOM 725 N N . ILE A 1 91 ? -1.986 -5.983 1.730 1.00 89.44 91 ILE A N 1
ATOM 726 C CA . ILE A 1 91 ? -0.625 -5.804 2.257 1.00 89.44 91 ILE A CA 1
ATOM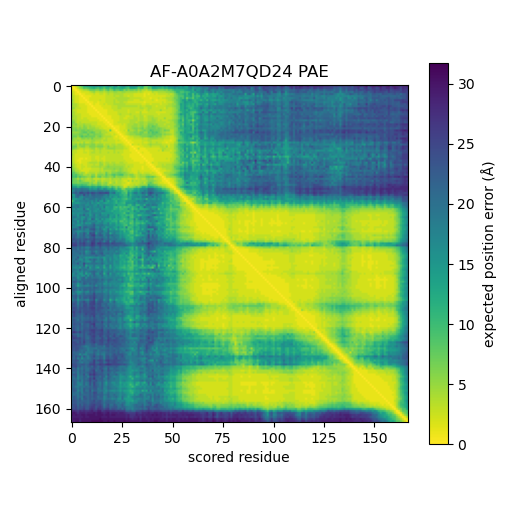 727 C C . ILE A 1 91 ? -0.603 -5.986 3.781 1.00 89.44 91 ILE A C 1
ATOM 729 O O . ILE A 1 91 ? 0.326 -6.600 4.311 1.00 89.44 91 ILE A O 1
ATOM 733 N N . MET A 1 92 ? -1.627 -5.502 4.487 1.00 91.88 92 MET A N 1
ATOM 734 C CA . MET A 1 92 ? -1.708 -5.573 5.946 1.00 91.88 92 MET A CA 1
ATOM 735 C C . MET A 1 92 ? -1.997 -6.978 6.493 1.00 91.88 92 MET A C 1
ATOM 737 O O . MET A 1 92 ? -1.828 -7.222 7.686 1.00 91.88 92 MET A O 1
ATOM 741 N N . LYS A 1 93 ? -2.343 -7.941 5.630 1.00 88.19 93 LYS A N 1
ATOM 742 C CA . LYS A 1 93 ? -2.334 -9.372 5.988 1.00 88.19 93 LYS A CA 1
ATOM 743 C C . LYS A 1 93 ? -0.915 -9.944 6.095 1.00 88.19 93 LYS A C 1
ATOM 745 O O . LYS A 1 93 ? -0.736 -11.018 6.661 1.00 88.19 93 LYS A O 1
ATOM 750 N N . ILE A 1 94 ? 0.077 -9.253 5.527 1.00 88.25 94 ILE A N 1
ATOM 751 C CA . ILE A 1 94 ? 1.489 -9.664 5.485 1.00 88.25 94 ILE A CA 1
ATOM 752 C C . ILE A 1 94 ? 2.329 -8.829 6.462 1.00 88.25 94 ILE A C 1
ATOM 754 O O . ILE A 1 94 ? 3.229 -9.363 7.106 1.00 88.25 94 ILE A O 1
ATOM 758 N N . TYR A 1 95 ? 2.043 -7.529 6.571 1.00 91.12 95 TYR A N 1
ATOM 759 C CA . TYR A 1 95 ? 2.783 -6.577 7.403 1.00 91.12 95 TYR A CA 1
ATOM 760 C C . TYR A 1 95 ? 1.859 -5.843 8.373 1.00 91.12 95 TYR A C 1
ATOM 762 O O . TYR A 1 95 ? 0.788 -5.388 7.988 1.00 91.12 95 TYR A O 1
ATOM 770 N N . SER A 1 96 ? 2.292 -5.645 9.616 1.00 95.00 96 SER A N 1
ATOM 771 C CA . SER A 1 96 ? 1.524 -4.846 10.577 1.00 95.00 96 SER A CA 1
ATOM 772 C C . SER A 1 96 ? 1.561 -3.352 10.242 1.00 95.00 96 SER A C 1
ATOM 774 O O . SER A 1 96 ? 2.512 -2.866 9.621 1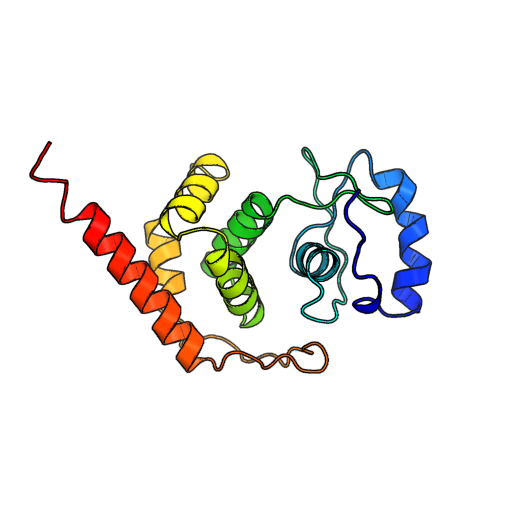.00 95.00 96 SER A O 1
ATOM 776 N N . LEU A 1 97 ? 0.571 -2.588 10.725 1.00 95.19 97 LEU A N 1
ATOM 777 C CA . LEU A 1 97 ? 0.553 -1.128 10.571 1.00 95.19 97 LEU A CA 1
ATOM 778 C C . LEU A 1 97 ? 1.851 -0.478 11.083 1.00 95.19 97 LEU A C 1
ATOM 780 O O . LEU A 1 97 ? 2.416 0.386 10.416 1.00 95.19 97 LEU A O 1
ATOM 784 N N . THR A 1 98 ? 2.381 -0.950 12.215 1.00 94.88 98 THR A N 1
ATOM 785 C CA . THR A 1 98 ? 3.657 -0.487 12.783 1.00 94.88 98 THR A CA 1
ATOM 786 C C . THR A 1 98 ? 4.821 -0.662 11.805 1.00 94.88 98 THR A C 1
ATOM 788 O O . THR A 1 98 ? 5.617 0.259 11.614 1.00 94.88 98 THR A O 1
ATOM 791 N N . GLN A 1 99 ? 4.915 -1.824 11.148 1.00 94.19 99 GLN A N 1
ATOM 792 C CA . GLN A 1 99 ? 5.953 -2.074 10.146 1.00 94.19 99 GLN A CA 1
ATOM 793 C C . GLN A 1 99 ? 5.792 -1.134 8.951 1.00 94.19 99 GLN A C 1
ATOM 795 O O . GLN A 1 99 ? 6.768 -0.501 8.545 1.00 94.19 99 GLN A O 1
ATOM 800 N N . LEU A 1 100 ? 4.570 -0.974 8.439 1.00 94.62 100 LEU A N 1
ATOM 801 C CA . LEU A 1 100 ? 4.305 -0.102 7.295 1.00 94.62 100 LEU A CA 1
ATOM 802 C C . LEU A 1 100 ? 4.647 1.366 7.584 1.00 94.62 100 LEU A C 1
ATOM 804 O O . LEU A 1 100 ? 5.301 2.011 6.762 1.00 94.62 100 LEU A O 1
ATOM 808 N N . LEU A 1 101 ? 4.297 1.877 8.767 1.00 93.38 101 LEU A N 1
ATOM 809 C CA . LEU A 1 101 ? 4.674 3.227 9.197 1.00 93.38 101 LEU A CA 1
ATOM 810 C C . LEU A 1 101 ? 6.195 3.381 9.328 1.00 93.38 101 LEU A C 1
ATOM 812 O O . LEU A 1 101 ? 6.743 4.412 8.937 1.00 93.38 101 LEU A O 1
ATOM 816 N N . SER A 1 102 ? 6.900 2.353 9.814 1.00 91.88 102 SER A N 1
ATOM 817 C CA . SER A 1 102 ? 8.366 2.383 9.881 1.00 91.88 102 SER A CA 1
ATOM 818 C C . SER A 1 102 ? 9.010 2.432 8.487 1.00 91.88 102 SER A C 1
ATOM 820 O O . SER A 1 102 ? 9.954 3.198 8.268 1.00 91.88 102 SER A O 1
ATOM 822 N N . PHE A 1 103 ? 8.467 1.688 7.516 1.00 92.38 103 PHE A N 1
ATOM 823 C CA . PHE A 1 103 ? 8.929 1.720 6.128 1.00 92.38 103 PHE A CA 1
ATOM 824 C C . PHE A 1 103 ? 8.671 3.087 5.489 1.00 92.38 103 PHE A C 1
ATOM 826 O O . PHE A 1 103 ? 9.568 3.639 4.846 1.00 92.38 103 PHE A O 1
ATOM 833 N N . ALA A 1 104 ? 7.483 3.656 5.712 1.00 90.38 104 ALA A N 1
ATOM 834 C CA . ALA A 1 104 ? 7.109 4.970 5.203 1.00 90.38 104 ALA A CA 1
ATOM 835 C C . ALA A 1 104 ? 8.017 6.064 5.770 1.00 90.38 104 ALA A C 1
ATOM 837 O O . ALA A 1 104 ? 8.582 6.831 4.997 1.00 90.38 104 ALA A O 1
ATOM 838 N N . LYS A 1 105 ? 8.258 6.072 7.087 1.00 89.69 105 LYS A N 1
ATOM 839 C CA . LYS A 1 105 ? 9.165 7.028 7.740 1.00 89.69 105 LYS A CA 1
ATOM 840 C C . LYS A 1 105 ? 10.598 6.923 7.216 1.00 89.69 105 LYS A C 1
ATOM 842 O O . LYS A 1 105 ? 11.259 7.936 7.014 1.00 89.69 105 LYS A O 1
ATOM 847 N N . LYS A 1 106 ? 11.085 5.704 6.963 1.00 88.06 106 LYS A N 1
ATOM 848 C CA . LYS A 1 106 ? 12.424 5.490 6.395 1.00 88.06 106 LYS A CA 1
ATOM 849 C C . LYS A 1 106 ? 12.524 5.987 4.948 1.00 88.06 106 LYS A C 1
ATOM 851 O O . LYS A 1 106 ? 13.552 6.542 4.571 1.00 88.06 106 LYS A O 1
ATOM 856 N N . LYS A 1 107 ? 11.487 5.764 4.135 1.00 85.56 107 LYS A N 1
ATOM 857 C CA . LYS A 1 107 ? 11.477 6.105 2.702 1.00 85.56 107 LYS A CA 1
ATOM 858 C C . LYS A 1 107 ? 11.143 7.574 2.437 1.00 85.56 107 LYS A C 1
ATOM 860 O O . LYS A 1 107 ? 11.695 8.167 1.514 1.00 85.56 107 LYS A O 1
ATOM 865 N N . TYR A 1 108 ? 10.271 8.152 3.256 1.00 86.06 108 TYR A N 1
ATOM 866 C CA . TYR A 1 108 ? 9.783 9.523 3.164 1.00 86.06 108 TYR A CA 1
ATOM 867 C C . TYR A 1 108 ? 9.896 10.212 4.538 1.00 86.06 108 TYR A C 1
ATOM 869 O O . TYR A 1 108 ? 8.893 10.365 5.233 1.00 86.06 108 TYR A O 1
ATOM 877 N N . PRO A 1 109 ? 11.099 10.659 4.946 1.00 82.56 109 PRO A N 1
ATOM 878 C CA . PRO A 1 109 ? 11.344 11.180 6.299 1.00 82.56 109 PRO A CA 1
ATOM 879 C C . PRO A 1 109 ? 10.514 12.408 6.690 1.00 82.56 109 PRO A C 1
ATOM 881 O O . PRO A 1 109 ? 10.371 12.700 7.872 1.00 82.56 109 PRO A O 1
ATOM 884 N N . VAL A 1 110 ? 9.991 13.130 5.697 1.00 83.50 110 VAL A N 1
ATOM 885 C CA . VAL A 1 110 ? 9.204 14.361 5.870 1.00 83.50 110 VAL A CA 1
ATOM 886 C C . VAL A 1 110 ? 7.707 14.065 6.043 1.00 83.50 110 VAL A C 1
ATOM 888 O O . VAL A 1 110 ? 6.946 14.950 6.419 1.00 83.50 110 VAL A O 1
ATOM 891 N N . ILE A 1 111 ? 7.257 12.835 5.768 1.00 81.19 111 ILE A N 1
ATOM 892 C CA . ILE A 1 111 ? 5.847 12.470 5.921 1.00 81.19 111 ILE A CA 1
ATOM 893 C C . ILE A 1 111 ? 5.510 12.302 7.403 1.00 81.19 111 ILE A C 1
ATOM 895 O O . ILE A 1 111 ? 6.135 11.517 8.116 1.00 81.19 111 ILE A O 1
ATOM 899 N N . ASP A 1 112 ? 4.466 13.004 7.839 1.00 85.06 112 ASP A N 1
ATOM 900 C CA . ASP A 1 112 ? 3.881 12.838 9.163 1.00 85.06 112 ASP A CA 1
ATOM 901 C C . ASP A 1 112 ? 2.954 11.613 9.192 1.00 85.06 112 ASP A C 1
ATOM 903 O O . ASP A 1 112 ? 1.914 11.565 8.526 1.00 85.06 112 ASP A O 1
ATOM 907 N N . SER A 1 113 ? 3.320 10.623 10.009 1.00 87.75 113 SER A N 1
ATOM 908 C CA . SER A 1 113 ? 2.521 9.419 10.251 1.00 87.75 113 SER A CA 1
ATOM 909 C C . SER A 1 113 ? 1.105 9.732 10.739 1.00 87.75 113 SER A C 1
ATOM 911 O O . SER A 1 113 ? 0.193 8.956 10.473 1.00 87.75 113 SER A O 1
ATOM 913 N N . THR A 1 114 ? 0.884 10.863 11.410 1.00 88.44 114 THR A N 1
ATOM 914 C CA . THR A 1 114 ? -0.442 11.296 11.877 1.00 88.44 114 THR A CA 1
ATOM 915 C C . THR A 1 114 ? -1.401 11.523 10.710 1.00 88.44 114 THR A C 1
ATOM 917 O O . THR A 1 114 ? -2.574 11.158 10.790 1.00 88.44 114 THR A O 1
ATOM 920 N N . VAL A 1 115 ? -0.899 12.061 9.594 1.00 89.50 115 VAL A N 1
ATOM 921 C CA . VAL A 1 115 ? -1.695 12.267 8.376 1.00 89.50 115 VAL A CA 1
ATOM 922 C C . VAL A 1 115 ? -2.082 10.921 7.767 1.00 89.50 115 VAL A C 1
ATOM 924 O O . VAL A 1 115 ? -3.241 10.728 7.416 1.00 89.50 115 VAL A O 1
ATOM 927 N N . ILE A 1 116 ? -1.149 9.962 7.729 1.00 92.00 116 ILE A N 1
ATOM 928 C CA . ILE A 1 116 ? -1.432 8.591 7.279 1.00 92.00 116 ILE A CA 1
ATOM 929 C C . ILE A 1 116 ? -2.530 7.961 8.144 1.00 92.00 116 ILE A C 1
ATOM 931 O O . ILE A 1 116 ? -3.506 7.436 7.613 1.00 92.00 116 ILE A O 1
ATOM 935 N N . LEU A 1 117 ? -2.396 8.028 9.473 1.00 93.19 117 LEU A N 1
ATOM 936 C CA . LEU A 1 117 ? -3.375 7.460 10.404 1.00 93.19 117 LEU A CA 1
ATOM 937 C C . LEU A 1 117 ? -4.766 8.075 10.209 1.00 93.19 117 LEU A C 1
ATOM 939 O O . LEU A 1 117 ? -5.753 7.345 10.209 1.00 93.19 117 LEU A O 1
ATOM 943 N N . LYS A 1 118 ? -4.848 9.392 9.985 1.00 90.56 118 LYS A N 1
ATOM 944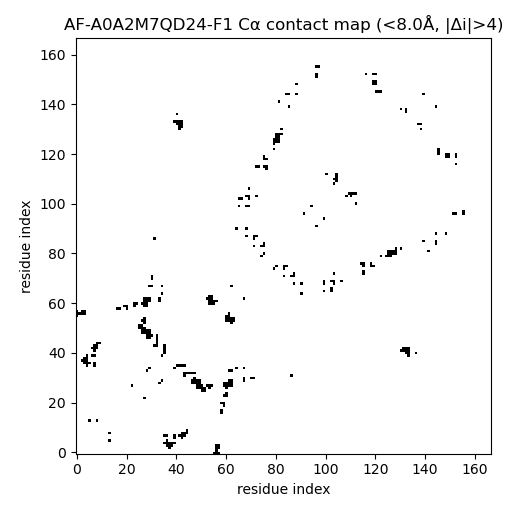 C CA . LYS A 1 118 ? -6.109 10.082 9.683 1.00 90.56 118 LYS A CA 1
ATOM 945 C C . LYS A 1 118 ? -6.719 9.613 8.357 1.00 90.56 118 LYS A C 1
ATOM 947 O O . LYS A 1 118 ? -7.913 9.330 8.306 1.00 90.56 118 LYS A O 1
ATOM 952 N N . SER A 1 119 ? -5.910 9.476 7.306 1.00 90.88 119 SER A N 1
ATOM 953 C CA . SER A 1 119 ? -6.367 8.941 6.015 1.00 90.88 119 SER A CA 1
ATOM 954 C C . SER A 1 119 ? -6.859 7.494 6.112 1.00 90.88 119 SER A C 1
ATOM 956 O O . SER A 1 119 ? -7.730 7.090 5.346 1.00 90.88 119 SER A O 1
ATOM 958 N N . LEU A 1 120 ? -6.332 6.701 7.050 1.00 91.50 120 LEU A N 1
ATOM 959 C CA . LEU A 1 120 ? -6.777 5.325 7.287 1.00 91.50 120 LEU A CA 1
ATOM 960 C C . LEU A 1 120 ? -8.092 5.232 8.076 1.00 91.50 120 LEU A C 1
ATOM 962 O O . LEU A 1 120 ? -8.754 4.203 8.000 1.00 91.50 120 LEU A O 1
ATOM 966 N N . THR A 1 121 ? -8.491 6.257 8.834 1.00 89.06 121 THR A N 1
ATOM 967 C CA . THR A 1 121 ? -9.732 6.217 9.631 1.00 89.06 121 THR A CA 1
ATOM 968 C C . THR A 1 121 ? -10.923 6.882 8.955 1.00 89.06 121 THR A C 1
ATOM 970 O O . THR A 1 121 ? -12.063 6.529 9.269 1.00 89.06 121 THR A O 1
ATOM 973 N N . TYR A 1 122 ? -10.678 7.809 8.027 1.00 84.25 122 TYR A N 1
ATOM 974 C CA . TYR A 1 122 ? -11.714 8.563 7.330 1.00 84.25 122 TYR A CA 1
ATOM 975 C C . TYR A 1 122 ? -11.821 8.130 5.860 1.00 84.25 122 TYR A C 1
ATOM 977 O O . TYR A 1 122 ? -11.051 8.562 5.005 1.00 84.25 122 TYR A O 1
ATOM 985 N N . LEU A 1 123 ? -12.776 7.237 5.584 1.00 82.31 123 LEU A N 1
ATOM 986 C CA . LEU A 1 123 ? -13.020 6.625 4.267 1.00 82.31 123 LEU A CA 1
ATOM 987 C C . LEU A 1 123 ? -1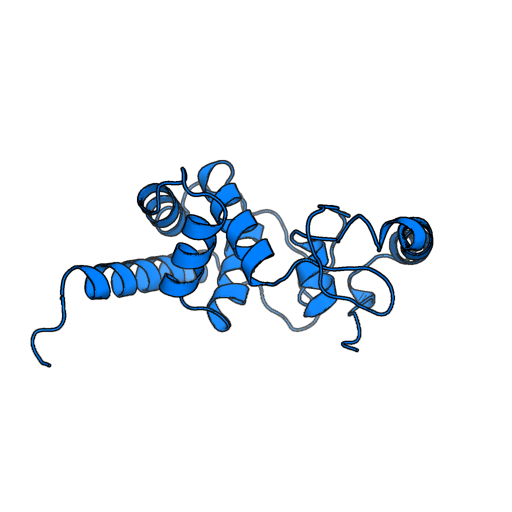4.354 7.084 3.642 1.00 82.31 123 LEU A C 1
ATOM 989 O O . LEU A 1 123 ? -14.809 6.496 2.663 1.00 82.31 123 LEU A O 1
ATOM 993 N N . ASP A 1 124 ? -15.021 8.077 4.230 1.00 75.44 124 ASP A N 1
ATOM 994 C CA . ASP A 1 124 ? -16.388 8.459 3.848 1.00 75.44 124 ASP A CA 1
ATOM 995 C C . ASP A 1 124 ? -16.464 9.127 2.470 1.00 75.44 124 ASP A C 1
ATOM 997 O O . ASP A 1 124 ? -17.436 8.920 1.750 1.00 75.44 124 ASP A O 1
ATOM 1001 N N . ASP A 1 125 ? -15.394 9.809 2.053 1.00 75.19 125 ASP A N 1
ATOM 1002 C CA . ASP A 1 125 ? -15.311 10.498 0.758 1.00 75.19 125 ASP A CA 1
ATOM 1003 C C . ASP A 1 125 ? -14.703 9.623 -0.359 1.00 75.19 125 ASP A C 1
ATOM 1005 O O . ASP A 1 125 ? -14.309 10.118 -1.419 1.00 75.19 125 ASP A O 1
ATOM 1009 N N . ILE A 1 126 ? -14.583 8.308 -0.141 1.00 78.38 126 ILE A N 1
ATOM 1010 C CA . ILE A 1 126 ? -14.014 7.401 -1.142 1.00 78.38 126 ILE A CA 1
ATOM 1011 C C . ILE A 1 126 ? -15.008 7.153 -2.267 1.00 78.38 126 ILE A C 1
ATOM 1013 O O . ILE A 1 126 ? -16.112 6.649 -2.064 1.00 78.38 126 ILE A O 1
ATOM 1017 N N . THR A 1 127 ? -14.555 7.400 -3.492 1.00 69.50 127 THR A N 1
ATOM 1018 C CA . THR A 1 127 ? -15.297 7.022 -4.691 1.00 69.50 127 THR A CA 1
ATOM 1019 C C . THR A 1 127 ? -15.220 5.508 -4.904 1.00 69.50 127 THR A C 1
ATOM 1021 O O . THR A 1 127 ? -14.128 4.933 -5.003 1.00 69.50 127 THR A O 1
ATOM 1024 N N . ASP A 1 128 ? -16.383 4.856 -4.972 1.00 68.88 128 ASP A N 1
ATOM 1025 C CA . ASP A 1 128 ? -16.482 3.439 -5.319 1.00 68.88 128 ASP A CA 1
ATOM 1026 C C . ASP A 1 128 ? -16.325 3.259 -6.834 1.00 68.88 128 ASP A C 1
ATOM 1028 O O . ASP A 1 128 ? -17.282 3.322 -7.606 1.00 68.88 128 ASP A O 1
ATOM 1032 N N . GLU A 1 129 ? -15.079 3.075 -7.265 1.00 68.19 129 GLU A N 1
ATOM 1033 C CA . GLU A 1 129 ? -14.773 2.699 -8.639 1.00 68.19 129 GLU A CA 1
ATOM 1034 C C . GLU A 1 129 ? -14.912 1.174 -8.819 1.00 68.19 129 GLU A C 1
ATOM 1036 O O . GLU A 1 129 ? -14.401 0.399 -7.999 1.00 68.19 129 GLU A O 1
ATOM 1041 N N . PRO A 1 130 ? -15.555 0.705 -9.907 1.00 64.44 130 PRO A N 1
ATOM 1042 C CA . PRO A 1 130 ? -15.704 -0.718 -10.170 1.00 64.44 130 PRO A CA 1
ATOM 1043 C C . PRO A 1 130 ? -14.337 -1.376 -10.381 1.00 64.44 130 PRO A C 1
ATOM 1045 O O . PRO A 1 130 ? -13.622 -1.101 -11.344 1.00 64.44 130 PRO A O 1
ATOM 1048 N N . LEU A 1 131 ? -13.990 -2.290 -9.476 1.00 67.62 131 LEU A N 1
ATOM 1049 C CA . LEU A 1 131 ? -12.789 -3.114 -9.558 1.00 67.62 131 LEU A CA 1
ATOM 1050 C C . LEU A 1 131 ? -13.138 -4.497 -10.099 1.00 67.62 131 LEU A C 1
ATOM 1052 O O . LEU A 1 131 ? -14.081 -5.142 -9.641 1.00 67.62 131 LEU A O 1
ATOM 1056 N N . GLN A 1 132 ? -12.351 -4.966 -11.064 1.00 62.91 132 GLN A N 1
ATOM 1057 C CA . GLN A 1 132 ? -12.486 -6.312 -11.612 1.00 62.91 132 GLN A CA 1
ATOM 1058 C C . GLN A 1 132 ? -11.648 -7.289 -10.788 1.00 62.91 132 GLN A C 1
ATOM 1060 O O . GLN A 1 132 ? -10.426 -7.349 -10.919 1.00 62.91 132 GLN A O 1
ATOM 1065 N N . TYR A 1 133 ? -12.312 -8.039 -9.916 1.00 64.62 133 TYR A N 1
ATOM 1066 C CA . TYR A 1 133 ? -11.685 -9.079 -9.104 1.00 64.62 133 TYR A CA 1
ATOM 1067 C C . TYR A 1 133 ? -11.486 -10.354 -9.915 1.00 64.62 133 TYR A C 1
ATOM 1069 O O . TYR A 1 133 ? -12.215 -10.623 -10.870 1.00 64.62 133 TYR A O 1
ATOM 1077 N N . GLN A 1 134 ? -10.510 -11.164 -9.516 1.00 52.16 134 GLN A N 1
ATOM 1078 C CA . GLN A 1 134 ? -10.372 -12.495 -10.092 1.00 52.16 134 GLN A CA 1
ATOM 1079 C C . GLN A 1 134 ? -11.551 -13.397 -9.752 1.00 52.16 134 GLN A C 1
ATOM 1081 O O . GLN A 1 134 ? -12.150 -13.291 -8.682 1.00 52.16 134 GLN A O 1
ATOM 1086 N N . THR A 1 135 ? -11.839 -14.332 -10.655 1.00 45.44 135 THR A N 1
ATOM 1087 C CA . THR A 1 135 ? -12.885 -15.340 -10.486 1.00 45.44 135 THR A CA 1
ATOM 1088 C C . THR A 1 135 ? -12.754 -16.040 -9.132 1.00 45.44 135 THR A C 1
ATOM 1090 O O . THR A 1 135 ? -11.734 -16.658 -8.836 1.00 45.44 135 THR A O 1
ATOM 1093 N N . GLY A 1 136 ? -13.796 -15.933 -8.303 1.00 56.75 136 GLY A N 1
ATOM 1094 C CA . GLY A 1 136 ? -13.849 -16.531 -6.964 1.00 56.75 136 GLY A CA 1
ATOM 1095 C C . GLY A 1 136 ? -13.365 -15.631 -5.821 1.00 56.75 136 GLY A C 1
ATOM 1096 O O . GLY A 1 136 ? -13.600 -15.969 -4.662 1.00 56.75 136 GLY A O 1
ATOM 1097 N N . GLN A 1 137 ? -12.761 -14.474 -6.104 1.00 60.50 137 GLN A N 1
ATOM 1098 C CA . GLN A 1 137 ? -12.452 -13.471 -5.084 1.00 60.50 137 GLN A CA 1
ATOM 1099 C C . GLN A 1 137 ? -13.588 -12.457 -4.957 1.00 60.50 137 GLN A C 1
ATOM 1101 O O . GLN A 1 137 ? -14.161 -11.999 -5.945 1.00 60.50 137 GLN A O 1
ATOM 1106 N N . LYS A 1 138 ? -13.923 -12.106 -3.713 1.00 64.75 138 LYS A N 1
ATOM 1107 C CA . LYS A 1 138 ? -14.949 -11.107 -3.412 1.00 64.75 138 LYS A CA 1
ATOM 1108 C C . LYS A 1 138 ? -14.289 -9.798 -3.011 1.00 64.75 138 LYS A C 1
ATOM 1110 O O . LYS A 1 138 ? -13.391 -9.788 -2.172 1.00 64.75 138 LYS A O 1
ATOM 1115 N N . LYS A 1 139 ? -14.801 -8.704 -3.571 1.00 70.19 139 LYS A N 1
ATOM 1116 C CA . LYS A 1 139 ? -14.557 -7.348 -3.085 1.00 70.19 139 LYS A CA 1
ATOM 1117 C C . LYS A 1 139 ? -14.827 -7.287 -1.576 1.00 70.19 139 LYS A C 1
ATOM 1119 O O . LYS A 1 139 ? -15.953 -7.607 -1.183 1.00 70.19 139 LYS A O 1
ATOM 1124 N N . PRO A 1 140 ? -13.865 -6.877 -0.728 1.00 76.75 140 PRO A N 1
ATOM 1125 C CA . PRO A 1 140 ? -14.207 -6.501 0.634 1.00 76.75 140 PRO A CA 1
ATOM 1126 C C . PRO A 1 140 ? -15.163 -5.305 0.567 1.00 76.75 140 PRO A C 1
ATOM 1128 O O . PRO A 1 140 ? -14.913 -4.339 -0.156 1.00 76.75 140 PRO A O 1
ATOM 1131 N N . GLN A 1 141 ? -16.291 -5.398 1.272 1.00 82.06 141 GLN A N 1
ATOM 1132 C CA . GLN A 1 141 ? -17.245 -4.292 1.344 1.00 82.06 141 GLN A CA 1
ATOM 1133 C C . GLN A 1 141 ? -16.572 -3.073 1.988 1.00 82.06 141 GLN A C 1
ATOM 1135 O O . GLN A 1 141 ? -15.693 -3.227 2.838 1.00 82.06 141 GLN A O 1
ATOM 1140 N N . LEU A 1 142 ? -16.989 -1.865 1.601 1.00 82.81 142 LEU A N 1
ATOM 1141 C CA . LEU A 1 142 ? -16.403 -0.629 2.126 1.00 82.81 142 LEU A CA 1
ATOM 1142 C C . LEU A 1 142 ? -16.472 -0.576 3.661 1.00 82.81 142 LEU A C 1
ATOM 1144 O O . LEU A 1 142 ? -15.495 -0.199 4.301 1.00 82.81 142 LEU A O 1
ATOM 1148 N N . ASP A 1 143 ? -17.571 -1.045 4.250 1.00 85.56 143 ASP A N 1
ATOM 1149 C CA . ASP A 1 143 ? -17.739 -1.101 5.707 1.00 85.56 143 ASP A CA 1
ATOM 1150 C C . ASP A 1 143 ? -16.746 -2.055 6.378 1.00 85.56 143 ASP A C 1
ATOM 1152 O O . ASP A 1 143 ? -16.221 -1.761 7.451 1.00 85.56 143 ASP A O 1
ATOM 1156 N N . VAL A 1 144 ? -16.408 -3.166 5.716 1.00 88.12 144 VAL A N 1
ATOM 1157 C CA . VAL A 1 144 ? -15.380 -4.098 6.201 1.00 88.12 144 VAL A CA 1
ATOM 1158 C C . VAL A 1 144 ? -14.014 -3.417 6.212 1.00 88.12 144 VAL A C 1
ATOM 1160 O O . VAL A 1 144 ? -13.283 -3.543 7.193 1.00 88.12 144 VAL A O 1
ATOM 1163 N N . LEU A 1 145 ? -13.676 -2.668 5.156 1.00 89.75 145 LEU A N 1
ATOM 1164 C CA . LEU A 1 145 ? -12.425 -1.906 5.094 1.00 89.75 145 LEU A CA 1
ATOM 1165 C C . LEU A 1 145 ? -12.383 -0.820 6.175 1.00 89.75 145 LEU A C 1
ATOM 1167 O O . LEU A 1 145 ? -11.389 -0.720 6.891 1.00 89.75 145 LEU A O 1
ATOM 1171 N N . LYS A 1 146 ? -13.471 -0.057 6.339 1.00 90.31 146 LYS A N 1
ATOM 1172 C CA . LYS A 1 146 ? -13.612 0.973 7.381 1.00 90.31 146 LYS A CA 1
ATOM 1173 C C . LYS A 1 146 ? -13.330 0.405 8.768 1.00 90.31 146 LYS A C 1
ATOM 1175 O O . LYS A 1 146 ? -12.434 0.889 9.457 1.00 90.31 146 LYS A O 1
ATOM 1180 N N . ILE A 1 147 ? -14.045 -0.656 9.142 1.00 92.44 147 ILE A N 1
ATOM 1181 C CA . ILE A 1 147 ? -13.896 -1.299 10.453 1.00 92.44 147 ILE A CA 1
ATOM 1182 C C . ILE A 1 147 ? -12.475 -1.845 10.627 1.00 92.44 147 ILE A C 1
ATOM 1184 O O . ILE A 1 147 ? -11.869 -1.670 11.685 1.00 92.44 147 ILE A O 1
ATOM 1188 N N . PHE A 1 148 ? -11.923 -2.485 9.593 1.00 94.62 148 PHE A N 1
ATOM 1189 C CA . PHE A 1 148 ? -10.572 -3.035 9.635 1.00 94.62 148 PHE A CA 1
ATOM 1190 C C . PHE A 1 148 ? -9.523 -1.959 9.940 1.00 94.62 148 PHE A C 1
ATOM 1192 O O . PHE A 1 148 ? -8.781 -2.091 10.915 1.00 94.62 148 PHE A O 1
ATOM 1199 N N . PHE A 1 149 ? -9.475 -0.879 9.154 1.00 95.00 149 PHE A N 1
ATOM 1200 C CA . PHE A 1 149 ? -8.455 0.155 9.331 1.00 95.00 149 PHE A CA 1
ATOM 1201 C C . PHE A 1 149 ? -8.629 0.926 10.639 1.00 95.00 149 PHE A C 1
ATOM 1203 O O . PHE A 1 149 ? -7.637 1.203 11.313 1.00 95.00 149 PHE A O 1
ATOM 1210 N N . GLN A 1 150 ? -9.867 1.202 11.058 1.00 94.69 150 GLN A N 1
ATOM 1211 C CA . GLN A 1 150 ? -10.138 1.822 12.358 1.00 94.69 150 GLN A CA 1
ATOM 1212 C C . GLN A 1 150 ? -9.617 0.966 13.519 1.00 94.69 150 GLN A C 1
ATOM 1214 O O . GLN A 1 150 ? -8.988 1.493 14.441 1.00 94.69 150 GLN A O 1
ATOM 1219 N N . ASN A 1 151 ? -9.818 -0.353 13.461 1.00 95.25 151 ASN A N 1
ATOM 1220 C CA . ASN A 1 151 ? -9.314 -1.274 14.477 1.00 95.25 151 ASN A CA 1
ATOM 1221 C C . ASN A 1 151 ? -7.782 -1.347 14.487 1.00 95.25 151 ASN A C 1
ATOM 1223 O O . ASN A 1 151 ? -7.181 -1.310 15.562 1.00 95.25 151 ASN A O 1
ATOM 1227 N N . GLU A 1 152 ? -7.142 -1.400 13.318 1.00 96.31 152 GLU A N 1
ATOM 1228 C CA . GLU A 1 152 ? -5.678 -1.424 13.216 1.00 96.31 152 GLU A CA 1
ATOM 1229 C C 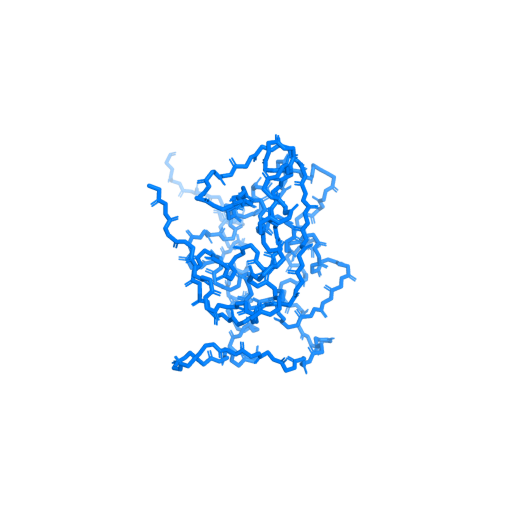. GLU A 1 152 ? -5.043 -0.119 13.716 1.00 96.31 152 GLU A C 1
ATOM 1231 O O . GLU A 1 152 ? -4.067 -0.156 14.470 1.00 96.31 152 GLU A O 1
ATOM 1236 N N . VAL A 1 153 ? -5.634 1.036 13.391 1.00 95.19 153 VAL A N 1
ATOM 1237 C CA . VAL A 1 153 ? -5.203 2.334 13.931 1.00 95.19 153 VAL A CA 1
ATOM 1238 C C . VAL A 1 153 ? -5.393 2.373 15.445 1.00 95.19 153 VAL A C 1
ATOM 1240 O O . VAL A 1 153 ? -4.469 2.755 16.159 1.00 95.19 153 VAL A O 1
ATOM 1243 N N . LYS A 1 154 ? -6.539 1.921 15.969 1.00 94.38 154 LYS A N 1
ATOM 1244 C CA . LYS A 1 154 ? -6.784 1.866 17.419 1.00 94.38 154 LYS A CA 1
ATOM 1245 C C . LYS A 1 154 ? -5.754 0.989 18.132 1.00 94.38 154 LYS A C 1
ATOM 1247 O O . LYS A 1 154 ? -5.182 1.417 19.130 1.00 94.38 154 LYS A O 1
ATOM 1252 N N . LYS A 1 155 ? -5.475 -0.201 17.596 1.00 94.31 155 LYS A N 1
ATOM 1253 C CA . LYS A 1 155 ? -4.458 -1.123 18.119 1.00 94.31 155 LYS A CA 1
ATOM 1254 C C . LYS A 1 155 ? -3.071 -0.478 18.138 1.00 94.31 155 LYS A C 1
ATOM 1256 O O . LYS A 1 155 ? -2.375 -0.565 19.149 1.00 94.31 155 LYS A O 1
ATOM 1261 N N . TYR A 1 156 ? -2.691 0.203 17.058 1.00 93.75 156 TYR A N 1
ATOM 1262 C CA . TYR A 1 156 ? -1.440 0.958 16.992 1.00 93.75 156 TYR A CA 1
ATOM 1263 C C . TYR A 1 156 ? -1.387 2.070 18.052 1.00 93.75 156 TYR A C 1
ATOM 1265 O O . TYR A 1 156 ? -0.414 2.147 18.800 1.00 93.75 156 TYR A O 1
ATOM 1273 N N . MET A 1 157 ? -2.449 2.871 18.187 1.00 91.69 157 MET A N 1
ATOM 1274 C CA . MET A 1 157 ? -2.528 3.946 19.184 1.00 91.69 157 MET A CA 1
ATOM 1275 C C . MET A 1 157 ? -2.438 3.413 20.622 1.00 91.69 157 MET A C 1
ATOM 1277 O O . MET A 1 157 ? -1.749 3.994 21.457 1.00 91.69 157 MET A O 1
ATOM 1281 N N . SER A 1 158 ? -3.066 2.275 20.921 1.00 91.56 158 SER A N 1
ATOM 1282 C CA . SER A 1 158 ? -2.914 1.622 22.226 1.00 91.56 158 SER A CA 1
ATOM 1283 C C . SER A 1 158 ? -1.474 1.171 22.481 1.00 91.56 158 SER A C 1
ATOM 1285 O O . SER A 1 158 ? -0.969 1.366 23.581 1.00 91.56 158 SER A O 1
ATOM 1287 N N . SER A 1 159 ? -0.778 0.649 21.464 1.00 88.69 159 SER A N 1
ATOM 1288 C CA . SER A 1 159 ? 0.617 0.202 21.611 1.00 88.69 159 SER A CA 1
ATOM 1289 C C . SER A 1 159 ? 1.628 1.329 21.862 1.00 88.69 159 SER A C 1
ATOM 1291 O O . SER A 1 159 ? 2.720 1.053 22.346 1.00 88.69 159 SER A O 1
ATOM 1293 N N . ILE A 1 160 ? 1.283 2.584 21.546 1.00 84.81 160 ILE A N 1
ATOM 1294 C CA . ILE A 1 160 ? 2.143 3.753 21.804 1.00 84.81 160 ILE A CA 1
ATOM 1295 C C . ILE A 1 160 ? 1.781 4.491 23.104 1.00 84.81 160 ILE A C 1
ATOM 1297 O O . ILE A 1 160 ? 2.647 5.136 23.687 1.00 84.81 160 ILE A O 1
ATOM 1301 N N . ILE A 1 161 ? 0.519 4.420 23.554 1.00 77.25 161 ILE A N 1
ATOM 1302 C CA . ILE A 1 161 ? 0.032 5.093 24.777 1.00 77.25 161 ILE A CA 1
ATOM 1303 C C . ILE A 1 161 ? 0.305 4.247 26.026 1.00 77.25 161 ILE A C 1
ATOM 1305 O O . ILE A 1 161 ? 0.461 4.794 27.115 1.00 77.25 161 ILE A O 1
ATOM 1309 N N . THR A 1 162 ? 0.388 2.926 25.881 1.00 61.22 162 THR A N 1
ATOM 1310 C CA . THR A 1 162 ? 0.834 2.022 26.943 1.00 61.22 162 THR A CA 1
ATOM 1311 C C . THR A 1 162 ? 2.293 1.648 26.677 1.00 61.22 162 THR A C 1
ATOM 1313 O O . THR A 1 162 ? 2.543 0.614 26.056 1.00 61.22 162 THR A O 1
ATOM 1316 N N . PRO A 1 163 ? 3.288 2.465 27.077 1.00 53.41 163 PRO A N 1
ATOM 1317 C CA . PRO A 1 163 ? 4.648 1.965 27.127 1.00 53.41 163 PRO A CA 1
ATOM 1318 C C . PRO A 1 163 ? 4.650 0.838 28.157 1.00 53.41 163 PRO A C 1
ATOM 1320 O O . PRO A 1 163 ? 4.047 0.970 29.220 1.00 53.41 163 PRO A O 1
ATOM 1323 N N . SER A 1 164 ? 5.278 -0.277 27.808 1.00 52.69 164 SER A N 1
ATOM 1324 C CA . SER A 1 164 ? 5.551 -1.412 28.682 1.00 52.69 164 SER A CA 1
ATOM 1325 C C . SER A 1 164 ? 5.966 -0.957 30.087 1.00 52.69 164 SER A C 1
ATOM 1327 O O . SER A 1 164 ? 7.131 -0.654 30.338 1.00 52.69 164 SER A O 1
ATOM 1329 N N . SER A 1 165 ? 5.009 -0.916 31.012 1.00 49.09 165 SER A N 1
ATOM 1330 C CA . SER A 1 165 ? 5.284 -1.264 32.395 1.00 49.09 165 SER A CA 1
ATOM 1331 C C . SER A 1 165 ? 5.586 -2.758 32.375 1.00 49.09 165 SER A C 1
ATOM 1333 O O . SER A 1 165 ? 4.719 -3.519 31.955 1.00 49.09 165 SER A O 1
ATOM 1335 N N . GLU A 1 166 ? 6.791 -3.130 32.810 1.00 46.16 166 GLU A N 1
ATOM 1336 C CA . GLU A 1 166 ? 7.354 -4.495 32.873 1.00 46.16 166 GLU A CA 1
ATOM 1337 C C . GLU A 1 166 ? 8.183 -4.929 31.646 1.00 46.16 166 GLU A C 1
ATOM 1339 O O . GLU A 1 166 ? 7.695 -5.586 30.729 1.00 46.16 166 GLU A O 1
ATOM 1344 N N . MET A 1 167 ? 9.468 -4.550 31.631 1.00 39.19 167 MET A N 1
ATOM 1345 C CA . MET A 1 167 ? 10.623 -5.438 31.898 1.00 39.19 167 MET A CA 1
ATOM 1346 C C . MET A 1 167 ? 11.941 -4.671 31.757 1.00 39.19 167 MET A C 1
ATOM 1348 O O . MET A 1 167 ? 12.183 -4.096 30.673 1.00 39.19 167 MET A O 1
#

Radius of gyration: 17.18 Å; Cα contacts (8 Å, |Δi|>4): 197; chains: 1; bounding box: 36×32×59 Å

Foldseek 3Di:
DQAWPCVLEDPVVVVCLQVCQVCQVFKAFAEPVLVCRRPVWARDDDTDIDGDDFPDDPRHTHHDLLVNLLVLLVCLLPDAEPSSLVSNVVSCVVPAPVRSVVSNCVVPVPDDVVSSLVSQQDCPPYDHDDTGTPDPDDDDDPVNSNVVSVVSSVVVVVPVVDDDPDD

Nearest PDB structures (foldseek):
  8an4-assembly1_A  TM=5.501E-01  e=5.579E-01  Mycobacterium tuberculosis H37Rv
  7ccc-assembly1_C  TM=2.829E-01  e=3.518E+00  Mus musculus

Secondary structure (DSSP, 8-state):
-PPP-GGGS-HHHHHHGGGGGGGTTT-EE-HHHHHHHHH--B------EE-S--B--SS--B--HHHHHHHHHHHHTT--BHHHHHHHHHHHTTS-HHHHHHHHHHH-TT--HHHHHHHHH--TT-B-----BPTTPPPPPHHHHHHHHHHHHHHHHHHHHS--S--

Organism: NCBI:txid1974829

Mean predicted aligned error: 11.76 Å

pLDDT: mean 79.68, std 12.25, range [39.19, 96.31]

InterPro domains:
  IPR014942 Nucleotidyl transferase AbiEii toxin, Type IV TA system [PF08843] (20-57)

Sequence (167 aa):
MKKLKLFILSEKRKKALPSFASWKDVFYLAGGTGLALQIGHRESVDFDFFSRQPFATDYLNVASIPDIACMKLSTIMQRCALKDYVDLYEIMKIYSLTQLLSFAKKKYPVIDSTVILKSLTYLDDITDEPLQYQTGQKKPQLDVLKIFFQNEVKKYMSSIITPSSEM